Protein AF-A0A973AIN9-F1 (afdb_monomer_lite)

pLDDT: mean 72.95, std 12.39, range [50.94, 93.88]

Foldseek 3Di:
DKDKFWFCLLCVVVVVVVVVVVVVVCVVPVPPDDVVVVVVVVVVLVVLVPDPQSNGDDPVNVQVVCVVVQWDPKDKAQPCVVVLVVCVVPDDPVVSVVVVSTRMMMIDIHHDDD

Sequence (114 aa):
MLIVDGDFVSKSWLDKFCKYVEALQARWRPDAGNPVRARLADMHQSILSQVYFSDGAKSDVVSELLRHAGFRDITVQSNMADINRAQARHLPLTRSLARRSQHRYAISASKPAD

Secondary structure (DSSP, 8-state):
-EEEEEETTHHHHHHHHHHHHHHHHHTT-TT---HHHHHHHHHHHHHHTTSTTTT---HHHHHHHHHHTT-EEEEEE---HHHHHHHHTTS-HHHHHHHHTSEEEEEEEE----

Structure (mmCIF, N/CA/C/O backbone):
data_AF-A0A973AIN9-F1
#
_entry.id   AF-A0A973AIN9-F1
#
loop_
_atom_site.group_PDB
_atom_site.id
_atom_site.type_symbol
_atom_site.label_atom_id
_atom_site.label_alt_id
_atom_site.label_comp_id
_atom_site.label_asym_id
_atom_site.label_entity_id
_atom_site.label_seq_id
_atom_site.pdbx_PDB_ins_code
_atom_site.Cartn_x
_atom_site.Cartn_y
_atom_site.Cartn_z
_atom_site.occupancy
_atom_site.B_iso_or_equiv
_atom_site.auth_seq_id
_atom_site.auth_comp_id
_atom_site.auth_asym_id
_atom_site.auth_atom_id
_atom_site.pdbx_PDB_model_num
ATOM 1 N N . MET A 1 1 ? -10.632 7.988 10.704 1.00 87.12 1 MET A N 1
ATOM 2 C CA . MET A 1 1 ? -9.414 8.034 9.867 1.00 87.12 1 MET A CA 1
ATOM 3 C C . MET A 1 1 ? -9.586 7.074 8.702 1.00 87.12 1 MET A C 1
ATOM 5 O O . MET A 1 1 ? -10.146 6.005 8.909 1.00 87.12 1 MET A O 1
ATOM 9 N N . LEU A 1 2 ? -9.123 7.451 7.509 1.00 87.75 2 LEU A N 1
ATOM 10 C CA . LEU A 1 2 ? -9.111 6.589 6.328 1.00 87.75 2 LEU A CA 1
ATOM 11 C C . LEU A 1 2 ? -7.676 6.490 5.802 1.00 87.75 2 LEU A C 1
ATOM 13 O O . LEU A 1 2 ? -7.065 7.511 5.499 1.00 87.75 2 LEU A O 1
ATOM 17 N N . ILE A 1 3 ? -7.158 5.272 5.693 1.00 84.94 3 ILE A N 1
ATOM 18 C CA . ILE A 1 3 ? -5.872 4.959 5.065 1.00 84.94 3 ILE A CA 1
ATOM 19 C C . ILE A 1 3 ? -6.165 4.278 3.734 1.00 84.94 3 ILE A C 1
ATOM 21 O O . ILE A 1 3 ? -6.978 3.362 3.687 1.00 84.94 3 ILE A O 1
ATOM 25 N N . VAL A 1 4 ? -5.502 4.700 2.660 1.00 82.69 4 VAL A N 1
ATOM 26 C CA . VAL A 1 4 ? -5.557 4.024 1.358 1.00 82.69 4 VAL A CA 1
ATOM 27 C C . VAL A 1 4 ? -4.133 3.693 0.948 1.00 82.69 4 VAL A C 1
ATOM 29 O O . VAL A 1 4 ? -3.374 4.596 0.601 1.00 82.69 4 VAL A O 1
ATOM 32 N N . ASP A 1 5 ? -3.781 2.413 0.964 1.00 79.44 5 ASP A N 1
ATOM 33 C CA . ASP A 1 5 ? -2.428 1.953 0.650 1.00 79.44 5 ASP A CA 1
ATOM 34 C C . ASP A 1 5 ? -2.443 0.741 -0.298 1.00 79.44 5 ASP A C 1
ATOM 36 O O . ASP A 1 5 ? -3.499 0.221 -0.672 1.00 79.44 5 ASP A O 1
ATOM 40 N N . GLY A 1 6 ? -1.273 0.351 -0.792 1.00 68.38 6 GLY A N 1
ATOM 41 C CA . GLY A 1 6 ? -1.061 -0.824 -1.621 1.00 68.38 6 GLY A CA 1
ATOM 42 C C . GLY A 1 6 ? -0.406 -1.947 -0.834 1.00 68.38 6 GLY A C 1
ATOM 43 O O . GLY A 1 6 ? 0.645 -1.754 -0.236 1.00 68.38 6 GLY A O 1
ATOM 44 N N . ASP A 1 7 ? -0.964 -3.148 -0.921 1.00 68.50 7 ASP A N 1
ATOM 45 C CA . ASP A 1 7 ? -0.247 -4.361 -0.566 1.00 68.50 7 ASP A CA 1
ATOM 46 C C . ASP A 1 7 ? 0.885 -4.587 -1.589 1.00 68.50 7 ASP A C 1
ATOM 48 O O . ASP A 1 7 ? 0.696 -5.031 -2.733 1.00 68.50 7 ASP A O 1
ATOM 52 N N . PHE A 1 8 ? 2.095 -4.213 -1.175 1.00 56.53 8 PHE A N 1
ATOM 53 C CA . PHE A 1 8 ? 3.308 -4.343 -1.976 1.00 56.53 8 PHE A CA 1
ATOM 54 C C . PHE A 1 8 ? 3.830 -5.788 -2.053 1.00 56.53 8 PHE A C 1
ATOM 56 O O . PHE A 1 8 ? 4.806 -6.024 -2.761 1.00 56.53 8 PHE A O 1
ATOM 63 N N . VAL A 1 9 ? 3.173 -6.779 -1.437 1.00 52.34 9 VAL A N 1
ATOM 64 C CA . VAL A 1 9 ? 3.575 -8.203 -1.473 1.00 52.34 9 VAL A CA 1
ATOM 65 C C . VAL A 1 9 ? 3.436 -8.817 -2.864 1.00 52.34 9 VAL A C 1
ATOM 67 O O . VAL A 1 9 ? 4.127 -9.781 -3.192 1.00 52.34 9 VAL A O 1
ATOM 70 N N . SER A 1 10 ? 2.630 -8.213 -3.740 1.00 52.25 10 SER A N 1
ATOM 71 C CA . SER A 1 10 ? 2.619 -8.546 -5.171 1.00 52.25 10 SER A CA 1
ATOM 72 C C . SER A 1 10 ? 3.988 -8.354 -5.836 1.00 52.25 10 SER A C 1
ATOM 74 O O . SER A 1 10 ? 4.296 -9.063 -6.797 1.00 52.25 10 SER A O 1
ATOM 76 N N . LYS A 1 11 ? 4.863 -7.500 -5.274 1.00 52.50 11 LYS A N 1
ATOM 77 C CA . LYS A 1 11 ? 6.278 -7.470 -5.652 1.00 52.50 11 LYS A CA 1
ATOM 78 C C . LYS A 1 11 ? 6.958 -8.801 -5.370 1.00 52.50 11 LYS A C 1
ATOM 80 O O . LYS A 1 11 ? 7.744 -9.188 -6.196 1.00 52.50 11 LYS A O 1
ATOM 85 N N . SER A 1 12 ? 6.658 -9.559 -4.317 1.00 54.12 12 SER A N 1
ATOM 86 C CA . SER A 1 12 ? 7.353 -10.832 -4.049 1.00 54.12 12 SER A CA 1
ATOM 87 C C . SER A 1 12 ? 7.072 -11.903 -5.116 1.00 54.12 12 SER A C 1
ATOM 89 O O . SER A 1 12 ? 7.978 -12.625 -5.523 1.00 54.12 12 SER A O 1
ATOM 91 N N . TRP A 1 13 ? 5.843 -11.989 -5.640 1.00 50.94 13 TRP A N 1
ATOM 92 C CA . TRP A 1 13 ? 5.527 -12.903 -6.751 1.00 50.94 13 TRP A CA 1
ATOM 93 C C . TRP A 1 13 ? 6.053 -12.395 -8.098 1.00 50.94 13 TRP A C 1
ATOM 95 O O . TRP A 1 13 ? 6.619 -13.174 -8.863 1.00 50.94 13 TRP A O 1
ATOM 105 N N . LEU A 1 14 ? 5.922 -11.093 -8.373 1.00 56.16 14 LEU A N 1
ATOM 106 C CA . LEU A 1 14 ? 6.465 -10.479 -9.589 1.00 56.16 14 LEU A CA 1
ATOM 107 C C . LEU A 1 14 ? 7.996 -10.473 -9.605 1.00 56.16 14 LEU A C 1
ATOM 109 O O . LEU A 1 14 ? 8.581 -10.688 -10.651 1.00 56.16 14 LEU A O 1
ATOM 113 N N . ASP A 1 15 ? 8.647 -10.286 -8.463 1.00 61.88 15 ASP A N 1
ATOM 114 C CA . ASP A 1 15 ? 10.101 -10.322 -8.287 1.00 61.88 15 ASP A CA 1
ATOM 115 C C . ASP A 1 15 ? 10.618 -11.757 -8.412 1.00 61.88 15 ASP A C 1
ATOM 117 O O . ASP A 1 15 ? 11.614 -11.984 -9.088 1.00 61.88 15 ASP A O 1
ATOM 121 N N . LYS A 1 16 ? 9.896 -12.757 -7.880 1.00 64.06 16 LYS A N 1
ATOM 122 C CA . LYS A 1 16 ? 10.173 -14.178 -8.168 1.00 64.06 16 LYS A CA 1
ATOM 123 C C . LYS A 1 16 ? 10.045 -14.492 -9.656 1.00 64.06 16 LYS A C 1
ATOM 125 O O . LYS A 1 16 ? 10.885 -15.207 -10.196 1.00 64.06 16 LYS A O 1
ATOM 130 N N . PHE A 1 17 ? 9.025 -13.955 -10.321 1.00 63.78 17 PHE A N 1
ATOM 131 C CA . PHE A 1 17 ? 8.838 -14.130 -11.758 1.00 63.78 17 PHE A CA 1
ATOM 132 C C . PHE A 1 17 ? 9.927 -13.415 -12.570 1.00 63.78 17 PHE A C 1
ATOM 134 O O . PHE A 1 17 ? 10.509 -14.023 -13.459 1.00 63.78 17 PHE A O 1
ATOM 141 N N . CYS A 1 18 ? 10.269 -12.169 -12.235 1.00 65.06 18 CYS A N 1
ATOM 142 C CA . CYS A 1 18 ? 11.365 -11.430 -12.860 1.00 65.06 18 CYS A CA 1
ATOM 143 C C . CYS A 1 18 ? 12.699 -12.152 -12.665 1.00 65.06 18 CYS A C 1
ATOM 145 O O . CYS A 1 18 ? 13.395 -12.367 -13.647 1.00 65.06 18 CYS A O 1
ATOM 147 N N . LYS A 1 19 ? 13.008 -12.631 -11.454 1.00 69.19 19 LYS A N 1
ATOM 148 C CA . LYS A 1 19 ? 14.196 -13.455 -11.172 1.00 69.19 19 LYS A CA 1
ATOM 149 C C . LYS A 1 19 ? 14.211 -14.747 -11.981 1.00 69.19 19 LYS A C 1
ATOM 151 O O . LYS A 1 19 ? 15.255 -15.143 -12.487 1.00 69.19 19 LYS A O 1
ATOM 156 N N . TYR A 1 20 ? 13.059 -15.399 -12.130 1.00 72.62 20 TYR A N 1
ATOM 157 C CA . TYR A 1 20 ? 12.932 -16.590 -12.966 1.00 72.62 20 TYR A CA 1
ATOM 158 C C . TYR A 1 20 ? 13.192 -16.274 -14.444 1.00 72.62 20 TYR A C 1
ATOM 160 O O . TYR A 1 20 ? 13.936 -16.994 -15.104 1.00 72.62 20 TYR A O 1
ATOM 168 N N . VAL A 1 21 ? 12.630 -15.178 -14.957 1.00 68.56 21 VAL A N 1
ATOM 169 C CA . VAL A 1 21 ? 12.834 -14.719 -16.337 1.00 68.56 21 VAL A CA 1
ATOM 170 C C . VAL A 1 21 ? 14.279 -14.283 -16.569 1.00 68.56 21 VAL A C 1
ATOM 172 O O . VAL A 1 21 ? 14.849 -14.658 -17.586 1.00 68.56 21 VAL A O 1
ATOM 175 N N . GLU A 1 22 ? 14.901 -13.563 -15.637 1.00 70.94 22 GLU A N 1
ATOM 176 C CA . GLU A 1 22 ? 16.316 -13.178 -15.691 1.00 70.94 22 GLU A CA 1
ATOM 177 C C . GLU A 1 22 ? 17.226 -14.409 -15.690 1.00 70.94 22 GLU A C 1
ATOM 179 O O . GLU A 1 22 ? 18.122 -14.503 -16.526 1.00 70.94 22 GLU A O 1
ATOM 184 N N . ALA A 1 23 ? 16.958 -15.399 -14.832 1.00 72.31 23 ALA A N 1
ATOM 185 C CA . ALA A 1 23 ? 17.688 -16.667 -14.822 1.00 72.31 23 ALA A CA 1
ATOM 186 C C . ALA A 1 23 ? 17.517 -17.439 -16.141 1.00 72.31 23 ALA A C 1
ATOM 188 O O . ALA A 1 23 ? 18.473 -18.013 -16.668 1.00 72.31 23 ALA A O 1
ATOM 189 N N . LEU A 1 24 ? 16.308 -17.424 -16.712 1.00 73.25 24 LEU A N 1
ATOM 190 C CA . LEU A 1 24 ? 16.035 -18.026 -18.011 1.00 73.25 24 LEU A CA 1
ATOM 191 C C . LEU A 1 24 ? 16.757 -17.270 -19.132 1.00 73.25 24 LEU A C 1
ATOM 193 O O . LEU A 1 24 ? 17.291 -17.898 -20.033 1.00 73.25 24 LEU A O 1
ATOM 197 N N . GLN A 1 25 ? 16.817 -15.941 -19.075 1.00 69.62 25 GLN A N 1
ATOM 198 C CA . GLN A 1 25 ? 17.422 -15.090 -20.097 1.00 69.62 25 GLN A CA 1
ATOM 199 C C . GLN A 1 25 ? 18.957 -15.132 -20.053 1.00 69.62 25 GLN A C 1
ATOM 201 O O . GLN A 1 25 ? 19.589 -15.192 -21.108 1.00 69.62 25 GLN A O 1
ATOM 206 N N . ALA A 1 26 ? 19.553 -15.209 -18.859 1.00 67.12 26 ALA A N 1
ATOM 207 C CA . ALA A 1 26 ? 20.992 -15.394 -18.653 1.00 67.12 26 ALA A CA 1
ATOM 208 C C . ALA A 1 26 ? 21.515 -16.686 -19.304 1.00 67.12 26 ALA A C 1
ATOM 210 O O . ALA A 1 26 ? 22.642 -16.729 -19.789 1.00 67.12 26 ALA A O 1
ATOM 211 N N . ARG A 1 27 ? 20.668 -17.720 -19.398 1.00 69.88 27 ARG A N 1
ATOM 212 C CA . ARG A 1 27 ? 20.994 -18.986 -20.071 1.00 69.88 27 ARG A CA 1
ATOM 213 C C . ARG A 1 27 ? 21.092 -18.863 -21.601 1.00 69.88 27 ARG A C 1
ATOM 215 O O . ARG A 1 27 ? 21.708 -19.718 -22.227 1.00 69.88 27 ARG A O 1
ATOM 222 N N . TRP A 1 28 ? 20.505 -17.824 -22.202 1.00 66.31 28 TRP A N 1
ATOM 223 C CA . TRP A 1 28 ? 20.486 -17.612 -23.659 1.00 66.31 28 TRP A CA 1
ATOM 224 C C . TRP A 1 28 ? 21.290 -16.380 -24.102 1.00 66.31 28 TRP A C 1
ATOM 226 O O . TRP A 1 28 ? 21.658 -16.286 -25.271 1.00 66.31 28 TRP A O 1
ATOM 236 N N . ARG A 1 29 ? 21.561 -15.425 -23.200 1.00 61.97 29 ARG A N 1
ATOM 237 C CA . ARG A 1 29 ? 22.352 -14.210 -23.463 1.00 61.97 29 ARG A CA 1
ATOM 238 C C . ARG A 1 29 ? 23.219 -13.854 -22.241 1.00 61.97 29 ARG A C 1
ATOM 240 O O . ARG A 1 29 ? 22.767 -13.072 -21.403 1.00 61.97 29 ARG A O 1
ATOM 247 N N . PRO A 1 30 ? 24.448 -14.389 -22.137 1.00 59.44 30 PRO A N 1
ATOM 248 C CA . PRO A 1 30 ? 25.313 -14.175 -20.972 1.00 59.44 30 PRO A CA 1
ATOM 249 C C . PRO A 1 30 ? 25.727 -12.704 -20.747 1.00 59.44 30 PRO A C 1
ATOM 251 O O . PRO A 1 30 ? 26.020 -12.335 -19.616 1.00 59.44 30 PRO A O 1
ATOM 254 N N . ASP A 1 31 ? 25.651 -11.840 -21.769 1.00 55.19 31 ASP A N 1
ATOM 255 C CA . ASP A 1 31 ? 26.086 -10.429 -21.695 1.00 55.19 31 ASP A CA 1
ATOM 256 C C . ASP A 1 31 ? 24.977 -9.409 -21.355 1.00 55.19 31 ASP A C 1
ATOM 258 O O . ASP A 1 31 ? 25.169 -8.200 -21.474 1.00 55.19 31 ASP A O 1
ATOM 262 N N . ALA A 1 32 ? 23.781 -9.847 -20.946 1.00 57.59 32 ALA A N 1
ATOM 263 C CA . ALA A 1 32 ? 22.642 -8.938 -20.741 1.00 57.59 32 ALA A CA 1
ATOM 264 C C . ALA A 1 32 ? 22.660 -8.152 -19.406 1.00 57.59 32 ALA A C 1
ATOM 266 O O . ALA A 1 32 ? 21.774 -7.326 -19.161 1.00 57.59 32 ALA A O 1
ATOM 267 N N . GLY A 1 33 ? 23.635 -8.394 -18.526 1.00 59.38 33 GLY A N 1
ATOM 268 C CA . GLY A 1 33 ? 23.688 -7.789 -17.195 1.00 59.38 33 GLY A CA 1
ATOM 269 C C . GLY A 1 33 ? 24.251 -6.368 -17.210 1.00 59.38 33 GLY A C 1
ATOM 270 O O . GLY A 1 33 ? 25.462 -6.187 -17.234 1.00 59.38 33 GLY A O 1
ATOM 271 N N . ASN A 1 34 ? 23.397 -5.342 -17.137 1.00 66.94 34 ASN A N 1
ATOM 272 C CA . ASN A 1 34 ? 23.861 -3.971 -16.897 1.00 66.94 34 ASN A CA 1
ATOM 273 C C . ASN A 1 34 ? 24.252 -3.809 -15.406 1.00 66.94 34 ASN A C 1
ATOM 275 O O . ASN A 1 34 ? 23.357 -3.790 -14.553 1.00 66.94 34 ASN A O 1
ATOM 279 N N . PRO A 1 35 ? 25.544 -3.632 -15.066 1.00 65.69 35 PRO A N 1
ATOM 280 C CA . PRO A 1 35 ? 26.012 -3.580 -13.677 1.00 65.69 35 PRO A CA 1
ATOM 281 C C . PRO A 1 35 ? 25.441 -2.389 -12.892 1.00 65.69 35 PRO A C 1
ATOM 283 O O . PRO A 1 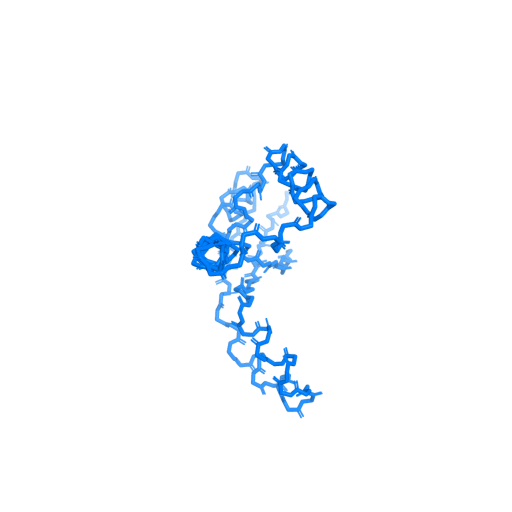35 ? 25.293 -2.455 -11.672 1.00 65.69 35 PRO A O 1
ATOM 286 N N . VAL A 1 36 ? 25.050 -1.310 -13.582 1.00 71.88 36 VAL A N 1
ATOM 287 C CA . VAL A 1 36 ? 24.408 -0.143 -12.961 1.00 71.88 36 VAL A CA 1
ATOM 288 C C . VAL A 1 36 ? 23.008 -0.494 -12.455 1.00 71.88 36 VAL A C 1
ATOM 290 O O . VAL A 1 36 ? 22.625 -0.058 -11.372 1.00 71.88 36 VAL A O 1
ATOM 293 N N . ARG A 1 37 ? 22.250 -1.318 -13.193 1.00 68.38 37 ARG A N 1
ATOM 294 C CA . ARG A 1 37 ? 20.917 -1.770 -12.760 1.00 68.38 37 ARG A CA 1
ATOM 295 C C . ARG A 1 37 ? 20.993 -2.678 -11.538 1.00 68.38 37 ARG A C 1
ATOM 297 O O . ARG A 1 37 ? 20.192 -2.491 -10.629 1.00 68.38 37 ARG A O 1
ATOM 304 N N . ALA A 1 38 ? 21.954 -3.601 -11.507 1.00 70.00 38 ALA A N 1
ATOM 305 C CA . ALA A 1 38 ? 22.153 -4.502 -10.372 1.00 70.00 38 ALA A CA 1
ATOM 306 C C . ALA A 1 38 ? 22.465 -3.716 -9.089 1.00 70.00 38 ALA A C 1
ATOM 308 O O . ALA A 1 38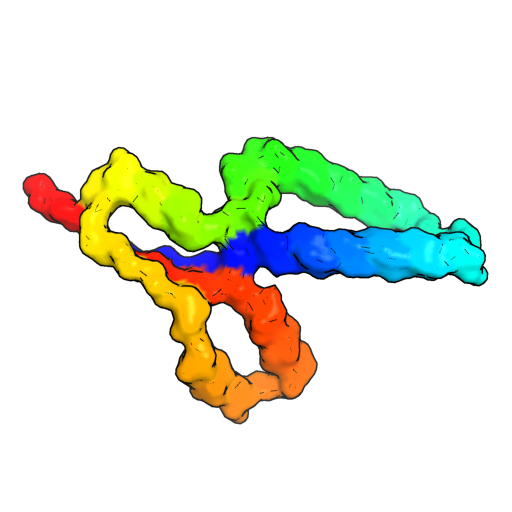 ? 21.754 -3.838 -8.097 1.00 70.00 38 ALA A O 1
ATOM 309 N N . ARG A 1 39 ? 23.427 -2.785 -9.149 1.00 72.50 39 ARG A N 1
ATOM 310 C CA . ARG A 1 39 ? 23.786 -1.942 -7.998 1.00 72.50 39 ARG A CA 1
ATOM 311 C C . ARG A 1 39 ? 22.626 -1.074 -7.504 1.00 72.50 39 ARG A C 1
ATOM 313 O O . ARG A 1 39 ? 22.466 -0.879 -6.301 1.00 72.50 39 ARG A O 1
ATOM 320 N N . LEU A 1 40 ? 21.827 -0.531 -8.423 1.00 74.25 40 LEU A N 1
ATOM 321 C CA . LEU A 1 40 ? 20.665 0.282 -8.066 1.00 74.25 40 LEU A CA 1
ATOM 322 C C . LEU A 1 40 ? 19.556 -0.568 -7.422 1.00 74.25 40 LEU A C 1
ATOM 324 O O . LEU A 1 40 ? 18.906 -0.104 -6.486 1.00 74.25 40 LEU A O 1
ATOM 328 N N . ALA A 1 41 ? 19.373 -1.809 -7.886 1.00 72.75 41 ALA A N 1
ATOM 329 C CA . ALA A 1 41 ? 18.453 -2.771 -7.288 1.00 72.75 41 ALA A CA 1
ATOM 330 C C . ALA A 1 41 ? 18.900 -3.178 -5.874 1.00 72.75 41 ALA A C 1
ATOM 332 O O . ALA A 1 41 ? 18.083 -3.140 -4.956 1.00 72.75 41 ALA A O 1
ATOM 333 N N . ASP A 1 42 ? 20.187 -3.466 -5.672 1.00 74.81 42 ASP A N 1
ATOM 334 C CA . ASP A 1 42 ? 20.745 -3.832 -4.363 1.00 74.81 42 ASP A CA 1
ATOM 335 C C . ASP A 1 42 ? 20.612 -2.694 -3.346 1.00 74.81 42 ASP A C 1
ATOM 337 O O . ASP A 1 42 ? 20.176 -2.902 -2.213 1.00 74.81 42 ASP A O 1
ATOM 341 N N . MET A 1 43 ? 20.922 -1.461 -3.758 1.00 76.56 43 MET A N 1
ATOM 342 C CA . MET A 1 43 ? 20.738 -0.275 -2.918 1.00 76.56 43 MET A CA 1
ATOM 343 C C . MET A 1 43 ? 19.265 -0.082 -2.538 1.00 76.56 43 MET A C 1
ATOM 345 O O . MET A 1 43 ? 18.953 0.181 -1.378 1.00 76.56 43 MET A O 1
ATOM 349 N N . HIS A 1 44 ? 18.351 -0.241 -3.499 1.00 71.19 44 HIS A N 1
ATOM 350 C CA . HIS A 1 44 ? 16.916 -0.150 -3.245 1.00 71.19 44 HIS A CA 1
ATOM 351 C C . HIS A 1 44 ? 16.438 -1.232 -2.258 1.00 71.19 44 HIS A C 1
ATOM 353 O O . HIS A 1 44 ? 15.659 -0.924 -1.358 1.00 71.19 44 HIS A O 1
ATOM 359 N N . GLN A 1 45 ? 16.927 -2.473 -2.372 1.00 74.94 45 GLN A N 1
ATOM 360 C CA . GLN A 1 45 ? 16.615 -3.548 -1.419 1.00 74.94 45 GLN A CA 1
ATOM 361 C C . GLN A 1 45 ? 17.176 -3.266 -0.021 1.00 74.94 45 GLN A C 1
ATOM 363 O O . GLN A 1 45 ? 16.463 -3.439 0.962 1.00 74.94 45 GLN A O 1
ATOM 368 N N . SER A 1 46 ? 18.410 -2.764 0.072 1.00 78.62 46 SER A N 1
ATOM 369 C CA . SER A 1 46 ? 19.045 -2.398 1.346 1.00 78.62 46 SER A CA 1
ATOM 370 C C . SER A 1 46 ? 18.279 -1.303 2.097 1.00 78.62 46 SER A C 1
ATOM 372 O O . SER A 1 46 ? 18.111 -1.382 3.314 1.00 78.62 46 SER A O 1
ATOM 374 N N . ILE A 1 47 ? 17.754 -0.304 1.379 1.00 80.31 47 ILE A N 1
ATOM 375 C CA . ILE A 1 47 ? 16.899 0.736 1.970 1.00 80.31 47 ILE A CA 1
ATOM 376 C C . ILE A 1 47 ? 15.572 0.131 2.442 1.00 80.31 47 ILE A C 1
ATOM 378 O O . ILE A 1 47 ? 15.137 0.401 3.561 1.00 80.31 47 ILE A O 1
ATOM 382 N N . LEU A 1 48 ? 14.935 -0.712 1.621 1.00 73.81 48 LEU A N 1
ATOM 383 C CA . LEU A 1 48 ? 13.666 -1.340 1.991 1.00 73.81 48 LEU A CA 1
ATOM 3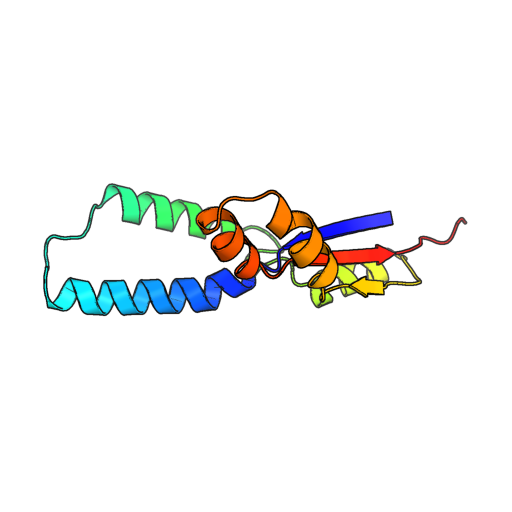84 C C . LEU A 1 48 ? 13.798 -2.283 3.189 1.00 73.81 48 LEU A C 1
ATOM 386 O O . LEU A 1 48 ? 12.899 -2.300 4.019 1.00 73.81 48 LEU A O 1
ATOM 390 N N . SER A 1 49 ? 14.902 -3.020 3.338 1.00 77.94 49 SER A N 1
ATOM 391 C CA . SER A 1 49 ? 15.079 -3.949 4.465 1.00 77.94 49 SER A CA 1
ATOM 392 C C . SER A 1 49 ? 15.172 -3.262 5.830 1.00 77.94 49 SER A C 1
ATOM 394 O O . SER A 1 49 ? 15.029 -3.920 6.854 1.00 77.94 49 SER A O 1
ATOM 396 N N . GLN A 1 50 ? 15.423 -1.952 5.858 1.00 84.50 50 GLN A N 1
ATOM 397 C CA . GLN A 1 50 ? 15.573 -1.179 7.093 1.00 84.50 50 GLN A CA 1
ATOM 398 C C . GLN A 1 50 ? 14.252 -0.584 7.598 1.00 84.50 50 GLN A C 1
ATOM 400 O O . GLN A 1 50 ? 14.219 -0.027 8.695 1.00 84.50 50 GLN A O 1
ATOM 405 N N . VAL A 1 51 ? 13.166 -0.674 6.823 1.00 82.69 51 VAL A N 1
ATOM 406 C CA . VAL A 1 51 ? 11.859 -0.137 7.224 1.00 82.69 51 VAL A CA 1
ATOM 407 C C . VAL A 1 51 ? 10.934 -1.240 7.732 1.00 82.69 51 VAL A C 1
ATOM 409 O O . VAL A 1 51 ? 10.958 -2.362 7.242 1.00 82.69 51 VAL A O 1
ATOM 412 N N . TYR A 1 52 ? 10.071 -0.907 8.695 1.00 77.56 52 TYR A N 1
ATOM 413 C CA . TYR A 1 52 ? 9.142 -1.855 9.330 1.00 77.56 52 TYR A CA 1
ATOM 414 C C . TYR A 1 52 ? 8.206 -2.563 8.332 1.00 77.56 52 TYR A C 1
ATOM 416 O O . TYR A 1 52 ? 7.819 -3.708 8.533 1.00 77.56 52 TYR A O 1
ATOM 424 N N . PHE A 1 53 ? 7.878 -1.896 7.223 1.00 77.62 53 PHE A N 1
ATOM 425 C CA . PHE A 1 53 ? 7.050 -2.438 6.143 1.00 77.62 53 PHE A CA 1
ATOM 426 C C . PHE A 1 53 ? 7.882 -2.956 4.957 1.00 77.62 53 PHE A C 1
ATOM 428 O O . PHE A 1 53 ? 7.447 -2.855 3.808 1.00 77.62 53 PHE A O 1
ATOM 435 N N . SER A 1 54 ? 9.084 -3.481 5.214 1.00 73.00 54 SER A N 1
ATOM 436 C CA . SER A 1 54 ? 9.998 -4.034 4.201 1.00 73.00 54 SER A CA 1
ATOM 437 C C . SER A 1 54 ? 9.338 -5.114 3.335 1.00 73.00 54 SER A C 1
ATOM 439 O O . SER A 1 54 ? 9.476 -5.099 2.112 1.00 73.00 54 SER A O 1
ATOM 441 N N . ASP A 1 55 ? 8.533 -5.978 3.956 1.00 66.25 55 ASP A N 1
ATOM 442 C CA . ASP A 1 55 ? 7.751 -7.038 3.304 1.00 66.25 55 ASP A CA 1
ATOM 443 C C . ASP A 1 55 ? 6.394 -6.561 2.757 1.00 66.25 55 ASP A C 1
ATOM 445 O O . ASP A 1 55 ? 5.554 -7.362 2.344 1.00 66.25 55 ASP A O 1
ATOM 449 N N . GLY A 1 56 ? 6.182 -5.246 2.720 1.00 72.44 56 GLY A N 1
ATOM 450 C CA . GLY A 1 56 ? 4.940 -4.602 2.324 1.00 72.44 56 GLY A CA 1
ATOM 451 C C . GLY A 1 56 ? 4.049 -4.256 3.513 1.00 72.44 56 GLY A C 1
ATOM 452 O O . GLY A 1 56 ? 3.946 -4.987 4.498 1.00 72.44 56 GLY A O 1
ATOM 453 N N . ALA A 1 57 ? 3.365 -3.119 3.402 1.00 79.25 57 ALA A N 1
ATOM 454 C CA . ALA A 1 57 ? 2.300 -2.744 4.318 1.00 79.25 57 ALA A CA 1
ATOM 455 C C . ALA A 1 57 ? 1.069 -3.589 3.983 1.00 79.25 57 ALA A C 1
ATOM 457 O O . ALA A 1 57 ? 0.256 -3.214 3.148 1.00 79.25 57 ALA A O 1
ATOM 458 N N . LYS A 1 58 ? 0.972 -4.788 4.556 1.00 81.88 58 LYS A N 1
ATOM 459 C CA . LYS A 1 58 ? -0.219 -5.621 4.391 1.00 81.88 58 LYS A CA 1
ATOM 460 C C . LYS A 1 58 ? -1.359 -5.080 5.247 1.00 81.88 58 LYS A C 1
ATOM 462 O O . LYS A 1 58 ? -1.148 -4.553 6.342 1.00 81.88 58 LYS A O 1
ATOM 467 N N . SER A 1 59 ? -2.588 -5.238 4.763 1.00 83.69 59 SER A N 1
ATOM 468 C CA . SER A 1 59 ? -3.765 -4.692 5.440 1.00 83.69 59 SER A CA 1
ATOM 469 C C . SER A 1 59 ? -3.996 -5.272 6.837 1.00 83.69 59 SER A C 1
ATOM 471 O O . SER A 1 59 ? -4.537 -4.580 7.695 1.00 83.69 59 SER A O 1
ATOM 473 N N . ASP A 1 60 ? -3.606 -6.525 7.071 1.00 84.00 60 ASP A N 1
ATOM 474 C CA . ASP A 1 60 ? -3.670 -7.205 8.369 1.00 84.00 60 ASP A CA 1
ATOM 475 C C . ASP A 1 60 ? -2.691 -6.589 9.380 1.00 84.00 60 ASP A C 1
ATOM 477 O O . ASP A 1 60 ? -3.129 -6.141 10.439 1.00 84.00 60 ASP A O 1
ATOM 481 N N . VAL A 1 61 ? -1.413 -6.451 9.013 1.00 87.44 61 VAL A N 1
ATOM 482 C CA . VAL A 1 61 ? -0.364 -5.853 9.858 1.00 87.44 61 VAL A CA 1
ATOM 483 C C . VAL A 1 61 ? -0.712 -4.408 10.212 1.00 87.44 61 VAL A C 1
ATOM 485 O O . VAL A 1 61 ? -0.642 -4.005 11.372 1.00 87.44 61 VAL A O 1
ATOM 488 N N . VAL A 1 62 ? -1.150 -3.615 9.228 1.00 87.94 62 VAL A N 1
ATOM 489 C CA . VAL A 1 62 ? -1.558 -2.225 9.480 1.00 87.94 62 VAL A CA 1
ATOM 490 C C . VAL A 1 62 ? -2.798 -2.171 10.375 1.00 87.94 62 VAL A C 1
ATOM 492 O O . VAL A 1 62 ? -2.864 -1.334 11.272 1.00 87.94 62 VAL A O 1
ATOM 495 N N . SER A 1 63 ? -3.768 -3.071 10.190 1.00 89.50 63 SER A N 1
ATOM 496 C CA . SER A 1 63 ? -4.946 -3.136 11.064 1.00 89.50 63 SER A CA 1
ATOM 497 C C . SER A 1 63 ? -4.573 -3.471 12.507 1.00 89.50 63 SER A C 1
ATOM 499 O O . SER A 1 63 ? -5.137 -2.887 13.428 1.00 89.50 63 SER A O 1
ATOM 501 N N . GLU A 1 64 ? -3.628 -4.383 12.721 1.00 91.12 64 GLU A N 1
ATOM 502 C CA . GLU A 1 64 ? -3.143 -4.748 14.053 1.00 91.12 64 GLU A CA 1
ATOM 503 C C . GLU A 1 64 ? -2.444 -3.568 14.741 1.00 91.12 64 GLU A C 1
ATOM 505 O O . GLU A 1 64 ? -2.788 -3.226 15.874 1.00 91.12 64 GLU A O 1
ATOM 510 N N . LEU A 1 65 ? -1.568 -2.853 14.026 1.00 91.75 65 LEU A N 1
ATOM 511 C CA . LEU A 1 65 ? -0.945 -1.624 14.530 1.00 91.75 65 LEU A CA 1
ATOM 512 C C . LEU A 1 65 ? -1.980 -0.572 14.944 1.00 91.75 65 LEU A C 1
ATOM 514 O O . LEU A 1 65 ? -1.833 0.066 15.986 1.00 91.75 65 LEU A O 1
ATOM 518 N N . LEU A 1 66 ? -3.052 -0.406 14.164 1.00 92.25 66 LEU A N 1
ATOM 519 C CA . LEU A 1 66 ? -4.139 0.511 14.507 1.00 92.25 66 LEU A CA 1
ATOM 520 C C . LEU A 1 66 ? -4.863 0.086 15.790 1.00 92.25 66 LEU A C 1
ATOM 522 O O . LEU A 1 66 ? -5.151 0.946 16.624 1.00 92.25 66 LEU A O 1
ATOM 526 N N . ARG A 1 67 ? -5.106 -1.217 15.993 1.00 92.56 67 ARG A N 1
ATOM 527 C CA . ARG A 1 67 ? -5.685 -1.729 17.251 1.00 92.56 67 ARG A CA 1
ATOM 528 C C . ARG A 1 67 ? -4.780 -1.420 18.435 1.00 92.56 67 ARG A C 1
ATOM 530 O O . ARG A 1 67 ? -5.262 -0.901 19.438 1.00 92.56 67 ARG A O 1
ATOM 537 N N . HIS A 1 68 ? -3.480 -1.682 18.306 1.00 93.31 68 HIS A N 1
ATOM 538 C CA . HIS A 1 68 ? -2.504 -1.373 19.353 1.00 93.31 68 HIS A CA 1
ATOM 539 C C . HIS A 1 68 ? -2.418 0.126 19.656 1.00 93.31 68 HIS A C 1
ATOM 541 O O . HIS A 1 68 ? -2.250 0.507 20.810 1.00 93.31 68 HIS A O 1
ATOM 547 N N . ALA A 1 69 ? -2.606 0.980 18.650 1.00 92.19 69 ALA A N 1
ATOM 548 C CA . ALA A 1 69 ? -2.671 2.431 18.815 1.00 92.19 69 ALA A CA 1
ATOM 549 C C . ALA A 1 69 ? -4.006 2.941 19.409 1.00 92.19 69 ALA A C 1
ATOM 551 O O . ALA A 1 69 ? -4.186 4.151 19.571 1.00 92.19 69 ALA A O 1
ATOM 552 N N . GLY A 1 70 ? -4.948 2.046 19.729 1.00 93.00 70 GLY A N 1
ATOM 553 C CA . GLY A 1 70 ? -6.229 2.376 20.358 1.00 93.00 70 GLY A CA 1
ATOM 554 C C . GLY A 1 70 ? -7.354 2.731 19.383 1.00 93.00 70 GLY A C 1
ATOM 555 O O . GLY A 1 70 ? -8.406 3.204 19.816 1.00 93.00 70 GLY A O 1
ATOM 556 N N . PHE A 1 71 ? -7.170 2.508 18.079 1.00 93.88 71 PHE A N 1
ATOM 557 C CA . PHE A 1 71 ? -8.262 2.632 17.118 1.00 93.88 71 PHE A CA 1
ATOM 558 C C . PHE A 1 71 ? -9.230 1.443 17.222 1.00 93.88 71 PHE A C 1
ATOM 560 O O . PHE A 1 71 ? -8.851 0.310 17.527 1.00 93.88 71 PHE A O 1
ATOM 567 N N . ARG A 1 72 ? -10.503 1.711 16.937 1.00 91.25 72 ARG A N 1
ATOM 568 C CA . ARG A 1 72 ? -11.626 0.772 16.921 1.00 91.25 72 ARG A CA 1
ATOM 569 C C . ARG A 1 72 ? -12.354 0.845 15.573 1.00 91.25 72 ARG A C 1
ATOM 571 O O . ARG A 1 72 ? -11.930 1.559 14.663 1.00 91.25 72 ARG A O 1
ATOM 578 N N . ASP A 1 73 ? -13.392 0.023 15.424 1.00 91.56 73 ASP A N 1
ATOM 579 C CA . ASP A 1 73 ? -14.242 -0.067 14.223 1.00 91.56 73 ASP A CA 1
ATOM 580 C C . ASP A 1 73 ? -13.459 -0.228 12.909 1.00 91.56 73 ASP A C 1
ATOM 582 O O . ASP A 1 73 ? -13.795 0.338 11.867 1.00 91.56 73 ASP A O 1
ATOM 586 N N . ILE A 1 74 ? -12.370 -1.000 12.968 1.00 91.50 74 ILE A N 1
ATOM 587 C CA . ILE A 1 74 ? -11.447 -1.157 11.846 1.00 91.50 74 ILE A CA 1
ATOM 588 C C . ILE A 1 74 ? -12.113 -1.980 10.747 1.00 91.50 74 ILE A C 1
ATOM 590 O O . ILE A 1 74 ? -12.392 -3.166 10.925 1.00 91.50 74 ILE A O 1
ATOM 594 N N .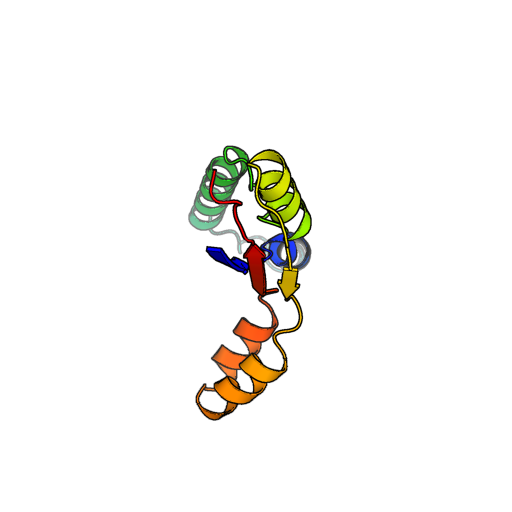 THR A 1 75 ? -12.313 -1.348 9.596 1.00 91.50 75 THR A N 1
ATOM 595 C CA . THR A 1 75 ? -12.898 -1.954 8.400 1.00 91.50 75 THR A CA 1
ATOM 596 C C . THR A 1 75 ? -11.884 -1.920 7.269 1.00 91.50 75 THR A C 1
ATOM 598 O O . THR A 1 75 ? -11.407 -0.847 6.899 1.00 91.50 75 THR A O 1
ATOM 601 N N . VAL A 1 76 ? -11.581 -3.085 6.698 1.00 88.56 76 VAL A N 1
ATOM 602 C CA . VAL A 1 76 ? -10.665 -3.225 5.561 1.00 88.56 76 VAL A CA 1
ATOM 603 C C . VAL A 1 76 ? -11.469 -3.483 4.292 1.00 88.56 76 VAL A C 1
ATOM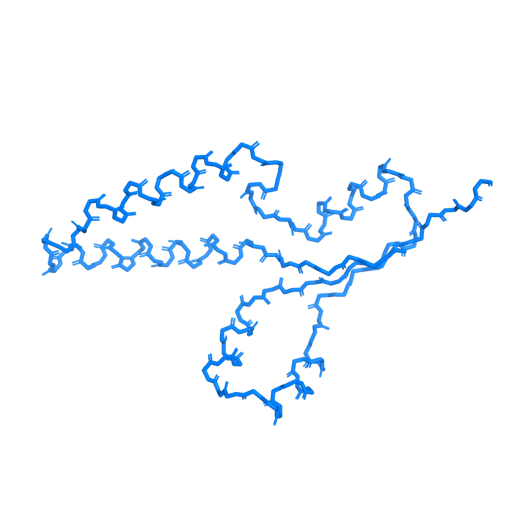 605 O O . VAL A 1 76 ? -12.198 -4.468 4.197 1.00 88.56 76 VAL A O 1
ATOM 608 N N . GLN A 1 77 ? -11.305 -2.624 3.292 1.00 83.75 77 GLN A N 1
ATOM 609 C CA . GLN A 1 77 ? -11.865 -2.797 1.959 1.00 83.75 77 GLN A CA 1
ATOM 610 C C . GLN A 1 77 ? -10.746 -3.131 0.971 1.00 83.75 77 GLN A C 1
ATOM 612 O O . GLN A 1 77 ? -9.988 -2.260 0.548 1.00 83.75 77 GLN A O 1
ATOM 617 N N . SER A 1 78 ? -10.652 -4.406 0.598 1.00 74.94 78 SER A N 1
ATOM 618 C CA . SER A 1 78 ? -9.705 -4.918 -0.403 1.00 74.94 78 SER A CA 1
ATOM 619 C C . SER A 1 78 ? -10.325 -5.052 -1.798 1.00 74.94 78 SER A C 1
ATOM 621 O O . SER A 1 78 ? -9.628 -4.976 -2.808 1.00 74.94 78 SER A O 1
ATOM 623 N N . ASN A 1 79 ? -11.649 -5.219 -1.884 1.00 70.88 79 ASN A N 1
ATOM 624 C CA . ASN A 1 79 ? -12.349 -5.298 -3.160 1.00 70.88 79 ASN A CA 1
ATOM 625 C C . ASN A 1 79 ? -12.662 -3.894 -3.697 1.00 70.88 79 ASN A C 1
ATOM 627 O O . ASN A 1 79 ? -13.674 -3.290 -3.349 1.00 70.88 79 ASN A O 1
ATOM 631 N N . MET A 1 80 ? -11.789 -3.390 -4.571 1.00 68.94 80 MET A N 1
ATOM 632 C CA . MET A 1 80 ? -11.981 -2.122 -5.285 1.00 68.94 80 MET A CA 1
ATOM 633 C C . MET A 1 80 ? -12.505 -2.312 -6.717 1.00 68.94 80 MET A C 1
ATOM 635 O O . MET A 1 80 ? -12.310 -1.441 -7.566 1.00 68.94 80 MET A O 1
ATOM 639 N N . ALA A 1 81 ? -13.151 -3.444 -7.024 1.00 67.19 81 ALA A N 1
ATOM 640 C CA . ALA A 1 81 ? -13.612 -3.763 -8.378 1.00 67.19 81 ALA A CA 1
ATOM 641 C C . ALA A 1 81 ? -14.541 -2.688 -8.963 1.00 67.19 81 ALA A C 1
ATOM 643 O O . ALA A 1 81 ? -14.359 -2.296 -10.117 1.00 67.19 81 ALA A O 1
ATOM 644 N N . ASP A 1 82 ? -15.469 -2.153 -8.169 1.00 66.81 82 ASP A N 1
ATOM 645 C CA . ASP A 1 82 ? -16.407 -1.124 -8.631 1.00 66.81 82 ASP A CA 1
ATOM 646 C C . ASP A 1 82 ? -15.714 0.218 -8.897 1.00 66.81 82 ASP A C 1
ATOM 648 O O . ASP A 1 82 ? -15.967 0.860 -9.919 1.00 66.81 82 ASP A O 1
ATOM 652 N N . ILE A 1 83 ? -14.755 0.595 -8.044 1.00 69.12 83 ILE A N 1
ATOM 653 C CA . ILE A 1 83 ? -13.921 1.795 -8.221 1.00 69.12 83 ILE A CA 1
ATOM 654 C C . ILE A 1 83 ? -13.073 1.657 -9.490 1.00 69.12 83 ILE A C 1
ATOM 656 O O . ILE A 1 83 ? -13.024 2.565 -10.322 1.00 69.12 83 ILE A O 1
ATOM 660 N N . ASN A 1 84 ? -12.450 0.495 -9.679 1.00 66.31 84 ASN A N 1
ATOM 661 C CA . ASN A 1 84 ? -11.658 0.194 -10.864 1.00 66.31 84 ASN A CA 1
ATOM 662 C C . ASN A 1 84 ? -12.520 0.218 -12.132 1.00 66.31 84 ASN A C 1
ATOM 664 O O . ASN A 1 84 ? -12.097 0.770 -13.145 1.00 66.31 84 ASN A O 1
ATOM 668 N N . ARG A 1 85 ? -13.744 -0.324 -12.085 1.00 67.69 85 ARG A N 1
ATOM 669 C CA . ARG A 1 85 ? -14.690 -0.318 -13.210 1.00 67.69 85 ARG A CA 1
ATOM 670 C C . ARG A 1 85 ? -15.147 1.094 -13.572 1.00 67.69 85 ARG A C 1
ATOM 672 O O . ARG A 1 85 ? -15.286 1.393 -14.758 1.00 67.69 85 ARG A O 1
ATOM 679 N N . ALA A 1 86 ? -15.367 1.954 -12.581 1.00 69.31 86 ALA A N 1
ATOM 680 C CA . ALA A 1 86 ? -15.716 3.355 -12.797 1.00 69.31 86 ALA A CA 1
ATOM 681 C C . ALA A 1 86 ? -14.547 4.144 -13.416 1.00 69.31 86 ALA A C 1
ATOM 683 O O . ALA A 1 86 ? -14.739 4.860 -14.395 1.00 69.31 86 ALA A O 1
ATOM 684 N N . GLN A 1 87 ? -13.322 3.955 -12.914 1.00 65.75 87 GLN A N 1
ATOM 685 C CA . GLN A 1 87 ? -12.127 4.645 -13.420 1.00 65.75 87 GLN A CA 1
ATOM 686 C C . GLN A 1 87 ? -11.654 4.127 -14.787 1.00 65.75 87 GLN A C 1
ATOM 688 O O . GLN A 1 87 ? -11.135 4.900 -15.591 1.00 65.75 87 GLN A O 1
ATOM 693 N N . ALA A 1 88 ? -11.862 2.842 -15.092 1.00 64.62 88 ALA A N 1
ATOM 694 C CA . ALA A 1 88 ? -11.457 2.229 -16.359 1.00 64.62 88 ALA A CA 1
ATOM 695 C C . ALA A 1 88 ? -12.121 2.872 -17.587 1.00 64.62 88 ALA A C 1
ATOM 697 O O . ALA A 1 88 ? -11.549 2.826 -18.671 1.00 64.62 88 ALA A O 1
ATOM 698 N N . ARG A 1 89 ? -13.281 3.522 -17.422 1.00 65.38 89 ARG A N 1
ATOM 699 C CA . ARG A 1 89 ? -13.958 4.263 -18.502 1.00 65.38 89 ARG A CA 1
ATOM 700 C C . ARG A 1 89 ? -13.180 5.499 -18.969 1.00 65.38 89 ARG A C 1
ATOM 702 O O . ARG A 1 89 ? -13.452 6.001 -20.052 1.00 65.38 89 ARG A O 1
ATOM 709 N N . HIS A 1 90 ? -12.214 5.966 -18.176 1.00 65.94 90 HIS A N 1
ATOM 710 C CA . HIS A 1 90 ? -11.448 7.186 -18.435 1.00 65.94 90 HIS A CA 1
ATOM 711 C C . HIS A 1 90 ? -9.931 6.954 -18.546 1.00 65.94 90 HIS A C 1
ATOM 713 O O . HIS A 1 90 ? -9.181 7.920 -18.676 1.00 65.94 90 HIS A O 1
ATOM 719 N N . LEU A 1 91 ? -9.452 5.702 -18.494 1.00 57.12 91 LEU A N 1
ATOM 720 C CA . LEU A 1 91 ? -8.020 5.388 -18.558 1.00 57.12 91 LEU A CA 1
ATOM 721 C C . LEU A 1 91 ? -7.654 4.552 -19.797 1.00 57.12 91 LEU A C 1
ATOM 723 O O . LEU A 1 91 ? -8.332 3.569 -20.093 1.00 57.12 91 LEU A O 1
ATOM 727 N N . PRO A 1 92 ? -6.525 4.858 -20.470 1.00 63.03 92 PRO A N 1
ATOM 728 C CA . PRO A 1 92 ? -6.005 4.020 -21.545 1.00 63.03 92 PRO A CA 1
ATOM 729 C C . PRO A 1 92 ? -5.677 2.604 -21.041 1.00 63.03 92 PRO A C 1
ATOM 731 O O . PRO A 1 92 ? -5.157 2.429 -19.934 1.00 63.03 92 PRO A O 1
ATOM 734 N N . LEU A 1 93 ? -5.960 1.595 -21.875 1.00 58.41 93 LEU A N 1
ATOM 735 C CA . LEU A 1 93 ? -5.889 0.155 -21.561 1.00 58.41 93 LEU A CA 1
ATOM 736 C C . LEU A 1 93 ? -4.577 -0.274 -20.876 1.00 58.41 93 LEU A C 1
ATOM 738 O O . LEU A 1 93 ? -4.595 -1.071 -19.939 1.00 58.41 93 LEU A O 1
ATOM 742 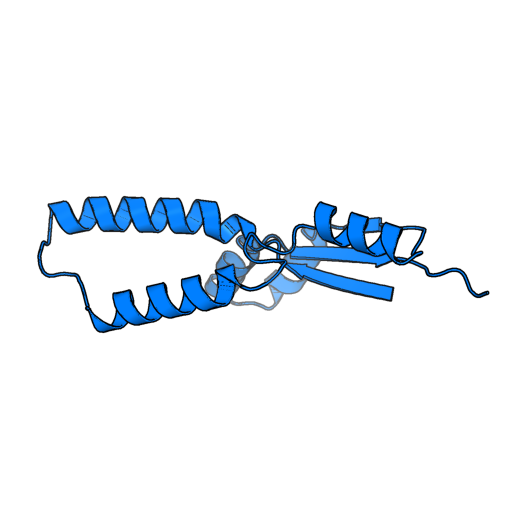N N . THR A 1 94 ? -3.447 0.309 -21.279 1.00 57.81 94 THR A N 1
ATOM 743 C CA . THR A 1 94 ? -2.113 0.022 -20.721 1.00 57.81 94 THR A CA 1
ATOM 744 C C . THR A 1 94 ? -1.969 0.431 -19.252 1.00 57.81 94 THR A C 1
ATOM 746 O O . THR A 1 94 ? -1.326 -0.270 -18.473 1.00 57.81 94 THR A O 1
ATOM 749 N N . ARG A 1 95 ? -2.616 1.525 -18.826 1.00 56.31 95 ARG A N 1
ATOM 750 C CA . ARG A 1 95 ? -2.622 1.979 -17.422 1.00 56.31 95 ARG A CA 1
ATOM 751 C C . ARG A 1 95 ? -3.635 1.215 -16.570 1.00 56.31 95 ARG A C 1
ATOM 753 O O . ARG A 1 95 ? -3.423 1.049 -15.371 1.00 56.31 95 ARG A O 1
ATOM 760 N N . SER A 1 96 ? -4.709 0.730 -17.192 1.00 54.94 96 SER A N 1
ATOM 761 C CA . SER A 1 96 ? -5.733 -0.094 -16.539 1.00 54.94 96 SER A CA 1
ATOM 762 C C . SER A 1 96 ? -5.178 -1.461 -16.112 1.00 54.94 96 SER A C 1
ATOM 764 O O . SER A 1 96 ? -5.394 -1.900 -14.981 1.00 54.94 96 SER A O 1
ATOM 766 N N . LEU A 1 97 ? -4.365 -2.094 -16.969 1.00 54.28 97 LEU A N 1
ATOM 767 C CA . LEU A 1 97 ? -3.732 -3.385 -16.673 1.00 54.28 97 LEU A CA 1
ATOM 768 C C . LEU A 1 97 ? -2.686 -3.279 -15.548 1.00 54.28 97 LEU A C 1
ATOM 770 O O . LEU A 1 97 ? -2.688 -4.090 -14.625 1.00 54.28 97 LEU A O 1
ATOM 774 N N . ALA A 1 98 ? -1.860 -2.226 -15.569 1.00 55.59 98 ALA A N 1
ATOM 775 C CA . ALA A 1 98 ? -0.877 -1.957 -14.517 1.00 55.59 98 ALA A CA 1
ATOM 776 C C . ALA A 1 98 ? -1.527 -1.692 -13.144 1.00 55.59 98 ALA A C 1
ATOM 778 O O . ALA A 1 98 ? -0.966 -2.049 -12.111 1.00 55.59 98 ALA A O 1
ATOM 779 N N . ARG A 1 99 ? -2.732 -1.103 -13.117 1.00 56.88 99 ARG A N 1
ATOM 780 C CA . ARG A 1 99 ? -3.487 -0.856 -11.878 1.00 56.88 99 ARG A CA 1
ATOM 781 C C . ARG A 1 99 ? -4.168 -2.098 -11.320 1.00 56.88 99 ARG A C 1
ATOM 783 O O . ARG A 1 99 ? -4.177 -2.256 -10.107 1.00 56.88 99 ARG A O 1
ATOM 790 N N . ARG A 1 100 ? -4.676 -3.004 -12.166 1.00 55.22 100 ARG A N 1
ATOM 791 C CA . ARG A 1 100 ? -5.224 -4.298 -11.705 1.00 55.22 100 ARG A CA 1
ATOM 792 C C . ARG A 1 100 ? -4.192 -5.162 -10.980 1.00 55.22 100 ARG A C 1
ATOM 794 O O . ARG A 1 100 ? -4.582 -5.989 -10.169 1.00 55.22 100 ARG A O 1
ATOM 801 N N . SER A 1 101 ? -2.906 -4.963 -11.267 1.00 51.09 101 SER A N 1
ATOM 802 C CA . SER A 1 101 ? -1.808 -5.658 -10.590 1.00 51.09 101 SER A CA 1
ATOM 803 C C . SER A 1 101 ? -1.479 -5.089 -9.204 1.00 51.09 101 SER A C 1
ATOM 805 O O . SER A 1 101 ? -0.755 -5.735 -8.450 1.00 51.09 101 SER A O 1
ATOM 807 N N . GLN A 1 102 ? -1.955 -3.887 -8.864 1.00 59.56 102 GLN A N 1
ATOM 808 C CA . GLN A 1 102 ? -1.707 -3.279 -7.560 1.00 59.56 102 GLN A CA 1
ATOM 809 C C . GLN A 1 102 ? -2.844 -3.677 -6.621 1.00 59.56 102 GLN A C 1
ATOM 811 O O . GLN A 1 102 ? -3.955 -3.161 -6.737 1.00 59.56 102 GLN A O 1
ATOM 816 N N . HIS A 1 103 ? -2.572 -4.594 -5.696 1.00 66.62 103 HIS A N 1
ATOM 817 C CA . HIS A 1 103 ? -3.500 -4.971 -4.630 1.00 66.62 103 HIS A CA 1
ATOM 818 C C . HIS A 1 103 ? -3.677 -3.790 -3.668 1.00 66.62 103 HIS A C 1
ATOM 820 O O . HIS A 1 103 ? -3.008 -3.702 -2.651 1.00 66.62 103 HIS A O 1
ATOM 826 N N . ARG A 1 104 ? -4.521 -2.816 -4.014 1.00 75.19 104 ARG A N 1
ATOM 827 C CA . ARG A 1 104 ? -4.801 -1.665 -3.147 1.00 75.19 104 ARG A CA 1
ATOM 828 C C . ARG A 1 104 ? -5.896 -2.011 -2.154 1.00 75.19 104 ARG A C 1
ATOM 830 O O . ARG A 1 104 ? -6.864 -2.678 -2.512 1.00 75.19 104 ARG A O 1
ATOM 837 N N . TYR A 1 105 ? -5.757 -1.514 -0.937 1.00 83.75 105 TYR A N 1
ATOM 838 C CA . TYR A 1 105 ? -6.769 -1.625 0.097 1.00 83.75 105 TYR A CA 1
ATOM 839 C C . TYR A 1 105 ? -7.019 -0.262 0.744 1.00 83.75 105 TYR A C 1
ATOM 841 O O . TYR A 1 105 ? -6.172 0.634 0.728 1.00 83.75 105 TYR A O 1
ATOM 849 N N . ALA A 1 106 ? -8.203 -0.111 1.323 1.00 87.12 106 ALA A N 1
ATOM 850 C CA . ALA A 1 106 ? -8.525 0.999 2.203 1.00 87.12 106 ALA A CA 1
ATOM 851 C C . ALA A 1 106 ? -8.835 0.474 3.607 1.00 87.12 106 ALA A C 1
ATOM 853 O O . ALA A 1 106 ? -9.509 -0.543 3.746 1.00 87.12 106 ALA A O 1
ATOM 854 N N . ILE A 1 107 ? -8.358 1.165 4.639 1.00 89.44 107 ILE A N 1
ATOM 855 C CA . ILE A 1 107 ? -8.685 0.895 6.039 1.00 89.44 107 ILE A CA 1
ATOM 856 C C . ILE A 1 107 ? -9.385 2.120 6.608 1.00 89.44 107 ILE A C 1
ATOM 858 O O . ILE A 1 107 ? -8.799 3.200 6.677 1.00 89.44 107 ILE A O 1
ATOM 862 N N . SER A 1 108 ? -10.630 1.947 7.032 1.00 92.31 108 SER A N 1
ATOM 863 C CA . SER A 1 108 ? -11.336 2.922 7.859 1.00 92.31 108 SER A CA 1
ATOM 864 C C . SER A 1 108 ? -11.201 2.516 9.319 1.00 92.31 108 SER A C 1
ATOM 866 O O . SER A 1 108 ? -11.370 1.343 9.640 1.00 92.31 108 SER A O 1
ATOM 868 N N . ALA A 1 109 ? -10.892 3.466 10.194 1.00 93.44 109 ALA A N 1
ATOM 869 C CA . ALA A 1 109 ? -10.796 3.234 11.630 1.00 93.44 109 ALA A CA 1
ATOM 870 C C . ALA A 1 109 ? -11.257 4.469 12.413 1.00 93.44 109 ALA A C 1
ATOM 872 O O . ALA A 1 109 ? -10.968 5.610 12.025 1.00 93.44 109 ALA A O 1
ATOM 873 N N . SER A 1 110 ? -11.952 4.256 13.524 1.00 92.00 110 SER A N 1
ATOM 874 C CA . SER A 1 110 ? -12.360 5.298 14.467 1.00 92.00 110 SER A CA 1
ATOM 875 C C . SER A 1 110 ? -11.392 5.312 15.650 1.00 92.00 110 SER A C 1
ATOM 877 O O . SER A 1 110 ? -10.847 4.280 16.028 1.00 92.00 110 SER A O 1
ATOM 879 N N . LYS A 1 111 ? -11.130 6.478 16.235 1.00 90.31 111 LYS A N 1
ATOM 880 C CA . LYS A 1 111 ? -10.518 6.546 17.564 1.00 90.31 111 LYS A CA 1
ATOM 881 C C . LYS A 1 111 ? -11.605 7.063 18.503 1.00 90.31 111 LYS A C 1
ATOM 883 O O . LYS A 1 111 ? -12.243 8.049 18.125 1.00 90.31 111 LYS A O 1
ATOM 888 N N . PRO A 1 112 ? -11.865 6.412 19.649 1.00 85.44 112 PRO A N 1
ATOM 889 C CA . PRO A 1 112 ? -12.773 6.976 20.636 1.00 85.44 112 PRO A CA 1
ATOM 890 C C . PRO A 1 112 ? -12.283 8.378 21.004 1.00 85.44 112 PRO A C 1
ATOM 892 O O . PRO A 1 112 ? -11.075 8.583 21.146 1.00 85.44 112 PRO A O 1
ATOM 895 N N . ALA A 1 113 ? -13.200 9.337 21.093 1.00 79.00 113 ALA A N 1
ATOM 896 C CA . ALA A 1 113 ? -12.891 10.572 21.792 1.00 79.00 113 ALA A CA 1
ATOM 897 C C . ALA A 1 113 ? -12.826 10.217 23.280 1.00 79.00 113 ALA A C 1
ATOM 899 O O . ALA A 1 113 ? -13.794 9.655 23.798 1.00 79.00 113 ALA A O 1
ATOM 900 N N . ASP A 1 114 ? -11.675 10.460 23.902 1.00 60.06 114 ASP A N 1
ATOM 901 C CA . ASP A 1 114 ? -11.589 10.536 25.361 1.00 60.06 114 ASP A CA 1
ATOM 902 C C . ASP A 1 114 ? -12.316 11.800 25.845 1.00 60.06 114 ASP A C 1
ATOM 904 O O . ASP A 1 114 ? -12.199 12.845 25.154 1.00 60.06 114 ASP A O 1
#

Radius of gyration: 18.78 Å; chains: 1; bounding box: 42×30×49 Å